Protein AF-A0A7J3FBT4-F1 (afdb_monomer_lite)

Secondary structure (DSSP, 8-state):
-HHHHHHHHHHHHHHHH--S-PPPHHHHHHHHHHTT--HHHHHHHHHHTT--HHHHHHHHT--HHHHHHHHHHH-GGGSB-TT-PBPPS-GGGB-SSEEEETTTTEEEEHHHHHHHHHHHHHHHHHHHHT--

Radius of gyration: 15.96 Å; chains: 1; bounding box: 37×29×50 Å

Foldseek 3Di:
DVVVVVVVVVVVVCLVPDPDDDDQLLVVVVVCVVVVHDLLVSLLVCVLSVDQVLSSCVNSVAALVRLVVSCVVPVSLQQAAPVNQGFDPDVVQDDPFWGARPVVRDIDGPVRSCVSSVVNSVVRVCVVVVPD

Sequence (132 aa):
MAFREQIQGLFWQAIGERRLERKPIAERLREMREEGISRSDMLKILYLEKYPIFEITSCMGITSSELQKLNEEMKLFLIRCPAGHRFLDDPALHAEDAHYCVECKRWFNEATLRDEIELEIRRLREKEGGVA

Structure (mmCIF, N/CA/C/O backbone):
data_AF-A0A7J3FBT4-F1
#
_entry.id   AF-A0A7J3FBT4-F1
#
loop_
_atom_site.group_PDB
_atom_site.id
_atom_site.type_symbol
_atom_site.label_atom_id
_atom_site.label_alt_id
_atom_site.label_comp_id
_atom_site.label_asym_id
_atom_site.label_entity_id
_atom_site.label_seq_id
_atom_site.pdbx_PDB_ins_code
_atom_site.Cartn_x
_atom_site.Cartn_y
_atom_site.Cartn_z
_atom_site.occupancy
_atom_site.B_iso_or_equiv
_atom_site.auth_seq_id
_atom_site.auth_comp_id
_atom_site.auth_asym_id
_atom_site.auth_atom_id
_atom_site.pdbx_PDB_model_num
ATOM 1 N N . MET A 1 1 ? -22.633 -13.014 -18.293 1.00 44.47 1 MET A N 1
ATOM 2 C CA . MET A 1 1 ? -21.188 -13.038 -17.968 1.00 44.47 1 MET A CA 1
ATOM 3 C C . MET A 1 1 ? -20.434 -11.833 -18.545 1.00 44.47 1 MET A C 1
ATOM 5 O O . MET A 1 1 ? -19.567 -11.334 -17.853 1.00 44.47 1 MET A O 1
ATOM 9 N N . ALA A 1 2 ? -20.838 -11.261 -19.691 1.00 45.78 2 ALA A N 1
ATOM 10 C CA . ALA A 1 2 ? -20.158 -10.111 -20.317 1.00 45.78 2 ALA A CA 1
ATOM 11 C C . ALA A 1 2 ? -20.229 -8.752 -19.566 1.00 45.78 2 ALA A C 1
ATOM 13 O O . ALA A 1 2 ? -19.358 -7.911 -19.741 1.00 45.78 2 ALA A O 1
ATOM 14 N N . PHE A 1 3 ? -21.231 -8.516 -18.708 1.00 35.41 3 PHE A N 1
ATOM 15 C CA . PHE A 1 3 ? -21.432 -7.200 -18.067 1.00 35.41 3 PHE A CA 1
ATOM 16 C C . PHE A 1 3 ? -20.430 -6.903 -16.931 1.00 35.41 3 PHE A C 1
ATOM 18 O O . PHE A 1 3 ? -20.075 -5.755 -16.688 1.00 35.41 3 PHE A O 1
ATOM 25 N N . ARG A 1 4 ? -19.934 -7.945 -16.245 1.00 33.91 4 ARG A N 1
ATOM 26 C CA . ARG A 1 4 ? -18.970 -7.816 -15.134 1.00 33.91 4 ARG A CA 1
ATOM 27 C C . ARG A 1 4 ? -17.557 -7.487 -15.625 1.00 33.91 4 ARG A C 1
ATOM 29 O O . ARG A 1 4 ? -16.864 -6.699 -14.993 1.00 33.91 4 ARG A O 1
ATOM 36 N N . GLU A 1 5 ? -17.165 -8.045 -16.766 1.00 41.97 5 GLU A N 1
ATOM 37 C CA . GLU A 1 5 ? -15.853 -7.805 -17.382 1.00 41.97 5 GLU A CA 1
ATOM 38 C C . GLU A 1 5 ? -15.774 -6.409 -18.014 1.00 41.97 5 GLU A C 1
ATOM 40 O O . GLU A 1 5 ? -14.742 -5.744 -17.938 1.00 41.97 5 GLU A O 1
ATOM 45 N N . GLN A 1 6 ? -16.895 -5.910 -18.545 1.00 40.69 6 GLN A N 1
ATOM 46 C CA . GLN A 1 6 ? -16.985 -4.565 -19.114 1.00 40.69 6 GLN A CA 1
ATOM 47 C C . GLN A 1 6 ? -16.885 -3.467 -18.039 1.00 40.69 6 GLN A C 1
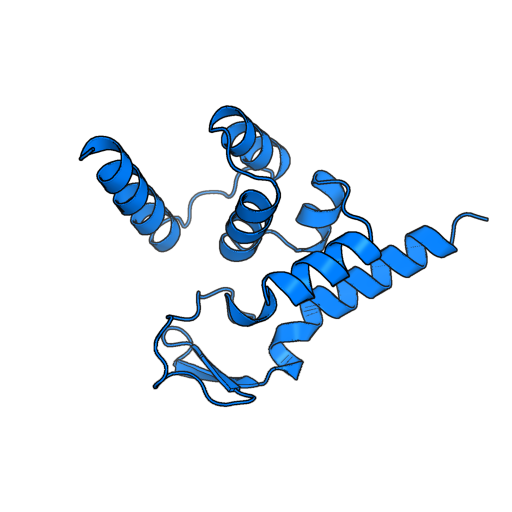ATOM 49 O O . GLN A 1 6 ? -16.219 -2.455 -18.255 1.00 40.69 6 GLN A O 1
ATOM 54 N N . ILE A 1 7 ? -17.472 -3.690 -16.853 1.00 48.94 7 ILE A N 1
ATOM 55 C CA . ILE A 1 7 ? -17.342 -2.780 -15.700 1.00 48.94 7 ILE A CA 1
ATOM 56 C C . ILE A 1 7 ? -15.911 -2.792 -15.155 1.00 48.94 7 ILE A C 1
ATOM 58 O O . ILE A 1 7 ? -15.378 -1.729 -14.855 1.00 48.94 7 ILE A O 1
ATOM 62 N N . GLN A 1 8 ? -15.259 -3.957 -15.079 1.00 45.38 8 GLN A N 1
ATOM 63 C CA . GLN A 1 8 ? -13.859 -4.030 -14.660 1.00 45.38 8 GLN A CA 1
ATOM 64 C C . GLN A 1 8 ? -12.950 -3.273 -15.637 1.00 45.38 8 GLN A C 1
ATOM 66 O O . GLN A 1 8 ? -12.182 -2.424 -15.200 1.00 45.38 8 GLN A O 1
ATOM 71 N N . GLY A 1 9 ? -13.078 -3.485 -16.950 1.00 40.19 9 GLY A N 1
ATOM 72 C CA . GLY A 1 9 ? -12.277 -2.764 -17.949 1.00 40.19 9 GLY A CA 1
ATOM 73 C C . GLY A 1 9 ? -12.424 -1.236 -17.878 1.00 40.19 9 GLY A C 1
ATOM 74 O O . GLY A 1 9 ? -11.423 -0.519 -17.896 1.00 40.19 9 GLY A O 1
ATOM 75 N N . LEU A 1 10 ? -13.656 -0.739 -17.713 1.00 44.44 10 LEU A N 1
ATOM 76 C CA . LEU A 1 10 ? -13.946 0.697 -17.586 1.00 44.44 10 LEU A CA 1
ATOM 77 C C . LEU A 1 10 ? -13.497 1.282 -16.237 1.00 44.44 10 LEU A C 1
ATOM 79 O O . LEU A 1 10 ? -13.037 2.423 -16.182 1.00 44.44 10 LEU A O 1
ATOM 83 N N . PHE A 1 11 ? -13.578 0.504 -15.157 1.00 47.38 11 PHE A N 1
ATOM 84 C CA . PHE A 1 11 ? -13.049 0.878 -13.845 1.00 47.38 11 PHE A CA 1
ATOM 85 C C . PHE A 1 11 ? -11.522 1.048 -13.892 1.00 47.38 11 PHE A C 1
ATOM 87 O O . PHE A 1 11 ? -10.990 2.030 -13.374 1.00 47.38 11 PHE A O 1
ATOM 94 N N . TRP A 1 12 ? -10.817 0.150 -14.588 1.00 47.66 12 TRP A N 1
ATOM 95 C CA . TRP A 1 12 ? -9.359 0.197 -14.721 1.00 47.66 12 TRP A CA 1
ATOM 96 C C . TRP A 1 12 ? -8.863 1.292 -15.678 1.00 47.66 12 TRP A C 1
ATOM 98 O O . TRP A 1 12 ? -7.846 1.918 -15.381 1.00 47.66 12 TRP A O 1
ATOM 108 N N . GLN A 1 13 ? -9.585 1.592 -16.767 1.00 43.25 13 GLN A N 1
ATOM 109 C CA . GLN A 1 13 ? -9.288 2.761 -17.613 1.00 43.25 13 GLN A CA 1
ATOM 110 C C . GLN A 1 13 ? -9.488 4.083 -16.855 1.00 43.25 13 GLN A C 1
ATOM 112 O O . GLN A 1 13 ? -8.662 4.989 -16.953 1.00 43.25 13 GLN A O 1
ATOM 117 N N . ALA A 1 14 ? -10.525 4.175 -16.018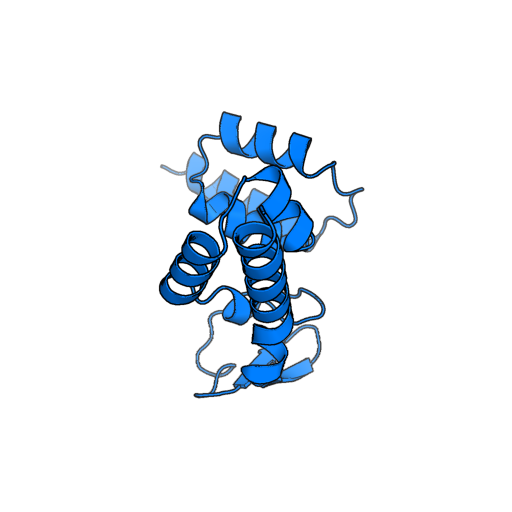 1.00 44.81 14 ALA A N 1
ATOM 118 C CA . ALA A 1 14 ? -10.799 5.371 -15.227 1.00 44.81 14 ALA A CA 1
ATOM 119 C C . ALA A 1 14 ? -9.734 5.663 -14.150 1.00 44.81 14 ALA A C 1
ATOM 121 O O . ALA A 1 14 ? -9.507 6.828 -13.826 1.00 44.81 14 ALA A O 1
ATOM 122 N N . ILE A 1 15 ? -9.056 4.647 -13.606 1.00 49.72 15 ILE A N 1
ATOM 123 C CA . ILE A 1 15 ? -7.950 4.843 -12.649 1.00 49.72 15 ILE A CA 1
ATOM 124 C C . ILE A 1 15 ? -6.716 5.458 -13.337 1.00 49.72 15 ILE A C 1
ATOM 126 O O . ILE A 1 15 ? -6.000 6.238 -12.711 1.00 49.72 15 ILE A O 1
ATOM 130 N N . GLY A 1 16 ? -6.491 5.167 -14.625 1.00 43.41 16 GLY A N 1
ATOM 131 C CA . GLY A 1 16 ? -5.376 5.720 -15.405 1.00 43.41 16 GLY A CA 1
ATOM 132 C C . GLY A 1 16 ? -5.558 7.181 -15.841 1.00 43.41 16 GLY A C 1
ATOM 133 O O . GLY A 1 16 ? -4.573 7.901 -15.978 1.00 43.41 16 GLY A O 1
ATOM 134 N N . GLU A 1 17 ? -6.801 7.645 -16.020 1.00 42.91 17 GLU A N 1
ATOM 135 C CA . GLU A 1 17 ? -7.092 8.969 -16.605 1.00 42.91 17 GLU A CA 1
ATOM 136 C C . GLU A 1 17 ? -7.596 10.029 -15.605 1.00 42.91 17 GLU A C 1
ATOM 138 O O . GLU A 1 17 ? -7.632 11.222 -15.919 1.00 42.91 17 GLU A O 1
ATOM 143 N N . ARG A 1 18 ? -7.958 9.660 -14.370 1.00 44.72 18 ARG A N 1
ATOM 144 C CA . ARG A 1 18 ? -8.506 10.620 -13.395 1.00 44.72 18 ARG A CA 1
ATOM 145 C C . ARG A 1 18 ? -7.424 11.421 -12.663 1.00 44.72 18 ARG A C 1
ATOM 147 O O . ARG A 1 18 ? -7.117 11.167 -11.501 1.00 44.72 18 ARG A O 1
ATOM 154 N N . ARG A 1 19 ? -6.996 12.537 -13.263 1.00 44.69 19 ARG A N 1
ATOM 155 C CA . ARG A 1 19 ? -6.833 13.796 -12.500 1.00 44.69 19 ARG A CA 1
ATOM 156 C C . ARG A 1 19 ? -8.228 14.385 -12.220 1.00 44.69 19 ARG A C 1
ATOM 158 O O . ARG A 1 19 ? -8.558 15.466 -12.689 1.00 44.69 19 ARG A O 1
ATOM 165 N N . LEU A 1 20 ? -9.080 13.643 -11.515 1.00 45.12 20 LEU A N 1
ATOM 166 C CA . LEU A 1 20 ? -10.333 14.162 -10.965 1.00 45.12 20 LEU A CA 1
ATOM 167 C C . LEU A 1 20 ? -10.101 14.402 -9.480 1.00 45.12 20 LEU A C 1
ATOM 169 O O . LEU A 1 20 ? -9.449 13.582 -8.834 1.00 45.12 20 LEU A O 1
ATOM 173 N N . GLU A 1 21 ? -10.588 15.535 -8.974 1.00 53.97 21 GLU A N 1
ATOM 174 C CA . GLU A 1 21 ? -10.594 15.885 -7.552 1.00 53.97 21 GLU A CA 1
ATOM 175 C C . GLU A 1 21 ? -10.889 14.635 -6.721 1.00 53.97 21 GLU A C 1
ATOM 177 O O . GLU A 1 21 ? -11.963 14.034 -6.825 1.00 53.97 21 GLU A O 1
ATOM 182 N N . ARG A 1 22 ? -9.884 14.165 -5.976 1.00 67.81 22 ARG A N 1
ATOM 183 C CA . ARG A 1 22 ? -10.042 12.952 -5.182 1.00 67.81 22 ARG A CA 1
ATOM 184 C C . ARG A 1 22 ? -11.094 13.236 -4.133 1.00 67.81 22 ARG A C 1
ATOM 186 O O . ARG A 1 22 ? -10.917 14.133 -3.310 1.00 67.81 22 ARG A O 1
ATOM 193 N N . LYS A 1 23 ? -12.175 12.461 -4.169 1.00 81.75 23 LYS A N 1
ATOM 194 C CA . LYS A 1 23 ? -13.207 12.527 -3.139 1.00 81.75 23 LYS A CA 1
ATOM 195 C C . LYS A 1 23 ? -12.566 12.294 -1.772 1.00 81.75 23 LYS A C 1
ATOM 197 O O . LYS A 1 23 ? -11.597 11.529 -1.684 1.00 81.75 23 LYS A O 1
ATOM 202 N N . PRO A 1 24 ? -13.101 12.885 -0.698 1.00 89.50 24 PRO A N 1
ATOM 203 C CA . PRO A 1 24 ? -12.714 12.506 0.649 1.00 89.50 24 PRO A CA 1
ATOM 204 C C . PRO A 1 24 ? -12.761 10.984 0.805 1.00 89.50 24 PRO A C 1
ATOM 206 O O . PRO A 1 24 ? -13.702 10.330 0.346 1.00 89.50 24 PRO A O 1
ATOM 209 N N . ILE A 1 25 ? -11.756 10.408 1.463 1.00 91.06 25 ILE A N 1
ATOM 210 C CA . ILE A 1 25 ? -11.627 8.951 1.598 1.00 91.06 25 ILE A CA 1
ATOM 211 C C . ILE A 1 25 ? -12.887 8.299 2.189 1.00 91.06 25 ILE A C 1
ATOM 213 O O . ILE A 1 25 ? -13.265 7.196 1.802 1.00 91.06 25 ILE A O 1
ATOM 217 N N . ALA A 1 26 ? -13.590 9.005 3.079 1.00 90.94 26 ALA A N 1
ATOM 218 C CA . ALA A 1 26 ? -14.843 8.554 3.671 1.00 90.94 26 ALA A CA 1
ATOM 219 C C . ALA A 1 26 ? -15.956 8.351 2.627 1.00 90.94 26 ALA A C 1
ATOM 221 O O . ALA A 1 26 ? -16.692 7.366 2.702 1.00 90.94 26 ALA A O 1
ATOM 222 N N . GLU A 1 27 ? -16.058 9.246 1.641 1.00 91.44 27 GLU A N 1
ATOM 223 C CA . GLU A 1 27 ? -17.014 9.116 0.539 1.00 91.44 27 GLU A CA 1
ATOM 224 C C . GLU A 1 27 ? -16.632 7.957 -0.373 1.00 91.44 27 GLU A C 1
ATOM 226 O O . GLU A 1 27 ? -17.483 7.134 -0.707 1.00 91.44 27 GLU A O 1
ATOM 231 N N . ARG A 1 28 ? -15.339 7.832 -0.698 1.00 93.38 28 ARG A N 1
ATOM 232 C CA . ARG A 1 28 ? -14.839 6.735 -1.530 1.00 93.38 28 ARG A CA 1
ATOM 233 C C . ARG A 1 28 ? -15.078 5.371 -0.879 1.00 93.38 28 ARG A C 1
ATOM 235 O O . ARG A 1 28 ? -15.532 4.436 -1.530 1.00 93.38 28 ARG A O 1
ATOM 242 N N . LEU A 1 29 ? -14.847 5.268 0.428 1.00 93.38 29 LEU A N 1
ATOM 243 C CA . LEU A 1 29 ? -15.145 4.072 1.217 1.00 93.38 29 LEU A CA 1
ATOM 244 C C . LEU A 1 29 ? -16.643 3.750 1.265 1.00 93.38 29 LEU A C 1
ATOM 246 O O . LEU A 1 29 ? -17.003 2.577 1.328 1.00 93.38 29 LEU A O 1
ATOM 250 N N . ARG A 1 30 ? -17.525 4.757 1.277 1.00 93.50 30 ARG A N 1
ATOM 251 C CA . ARG A 1 30 ? -18.977 4.535 1.227 1.00 93.50 30 ARG A CA 1
ATOM 252 C C . ARG A 1 30 ? -19.385 3.906 -0.105 1.00 93.50 30 ARG A C 1
ATOM 254 O O . ARG A 1 30 ? -20.050 2.880 -0.079 1.00 93.50 30 ARG A O 1
ATOM 261 N N . GLU A 1 31 ? -18.917 4.458 -1.222 1.00 93.69 31 GLU A N 1
ATOM 262 C CA . GLU A 1 31 ? -19.183 3.916 -2.564 1.00 93.69 31 GLU A CA 1
ATOM 263 C C . GLU A 1 31 ? -18.733 2.459 -2.678 1.00 93.69 31 GLU A C 1
ATOM 265 O O . GLU A 1 31 ? -19.516 1.586 -3.032 1.00 93.69 31 GLU A O 1
ATOM 270 N N . MET A 1 32 ? -17.491 2.167 -2.281 1.00 94.12 32 MET A N 1
ATOM 271 C CA . MET A 1 32 ? -16.968 0.803 -2.364 1.00 94.12 32 MET A CA 1
ATOM 272 C C . MET A 1 32 ? -17.743 -0.184 -1.476 1.00 94.12 32 MET A C 1
ATOM 274 O O . MET A 1 32 ? -17.897 -1.351 -1.834 1.00 94.12 32 MET A O 1
ATOM 278 N N . ARG A 1 33 ? -18.262 0.272 -0.326 1.00 92.88 33 ARG A N 1
ATOM 279 C CA . ARG A 1 33 ? -19.136 -0.541 0.534 1.00 92.88 33 ARG A CA 1
ATOM 280 C C . ARG A 1 33 ? -20.492 -0.814 -0.114 1.00 92.88 33 ARG A C 1
ATOM 282 O O . ARG A 1 33 ? -20.970 -1.940 -0.025 1.00 92.88 33 ARG A O 1
ATOM 289 N N . GLU A 1 34 ? -21.092 0.179 -0.765 1.00 94.44 34 GLU A N 1
ATOM 290 C CA . GLU A 1 34 ? -22.346 0.028 -1.520 1.00 94.44 34 GLU A CA 1
ATOM 291 C C . GLU A 1 34 ? -22.173 -0.919 -2.720 1.00 94.44 34 GLU A C 1
ATOM 293 O O . GLU A 1 34 ? -23.064 -1.709 -3.024 1.00 94.44 34 GLU A O 1
ATOM 298 N N . GLU A 1 35 ? -20.993 -0.910 -3.342 1.00 92.19 35 GLU A N 1
ATOM 299 C CA . GLU A 1 35 ? -20.597 -1.831 -4.416 1.00 92.19 35 GLU A CA 1
ATOM 300 C C . GLU A 1 35 ? -20.259 -3.252 -3.916 1.00 92.19 35 GLU A C 1
ATOM 302 O O . GLU A 1 35 ? -20.052 -4.164 -4.721 1.00 92.19 35 GLU A O 1
ATOM 307 N N . GLY A 1 36 ? -20.211 -3.468 -2.597 1.00 92.19 36 GLY A N 1
ATOM 308 C CA . GLY A 1 36 ? -19.903 -4.765 -1.991 1.00 92.19 36 GLY A CA 1
ATOM 309 C C . GLY A 1 36 ? -18.435 -5.185 -2.118 1.00 92.19 36 GLY A C 1
ATOM 310 O O . GLY A 1 36 ? -18.136 -6.381 -2.102 1.00 92.19 36 GLY A O 1
ATOM 311 N N . ILE A 1 37 ? -17.513 -4.228 -2.259 1.00 89.56 37 ILE A N 1
ATOM 312 C CA . ILE A 1 37 ? -16.073 -4.492 -2.351 1.00 89.56 37 ILE A CA 1
ATOM 313 C C . ILE A 1 37 ? -15.544 -4.971 -0.992 1.00 89.56 37 ILE A C 1
ATOM 315 O O . ILE A 1 37 ? -15.893 -4.448 0.069 1.00 89.56 37 ILE A O 1
ATOM 319 N N . SER A 1 38 ? -14.675 -5.983 -1.023 1.00 88.75 38 SER A N 1
ATOM 320 C CA . SER A 1 38 ? -14.070 -6.552 0.181 1.00 88.75 38 SER A CA 1
ATOM 321 C C . SER A 1 38 ? -13.150 -5.546 0.888 1.00 88.75 38 SER A C 1
ATOM 323 O O . SER A 1 38 ? -12.579 -4.649 0.270 1.00 88.75 38 SER A O 1
ATOM 325 N N . ARG A 1 39 ? -12.951 -5.695 2.204 1.00 86.94 39 ARG A N 1
ATOM 326 C CA . ARG A 1 39 ? -12.066 -4.800 2.978 1.00 86.94 39 ARG A CA 1
ATOM 327 C C . ARG A 1 39 ? -10.623 -4.806 2.459 1.00 86.94 39 ARG A C 1
ATOM 329 O O . ARG A 1 39 ? -9.994 -3.752 2.431 1.00 86.94 39 ARG A O 1
ATOM 336 N N . SER A 1 40 ? -10.120 -5.958 2.017 1.00 83.56 40 SER A N 1
ATOM 337 C CA . SER A 1 40 ? -8.786 -6.088 1.421 1.00 83.56 40 SER A CA 1
ATOM 338 C C . SER A 1 40 ? -8.698 -5.408 0.051 1.00 83.56 40 SER A C 1
ATOM 340 O O . SER A 1 40 ? -7.727 -4.702 -0.221 1.00 83.56 40 SER A O 1
ATOM 342 N N . ASP A 1 41 ? -9.716 -5.550 -0.799 1.00 86.25 41 ASP A N 1
ATOM 343 C CA . ASP A 1 41 ? -9.731 -4.889 -2.108 1.00 86.25 41 ASP A CA 1
ATOM 344 C C . ASP A 1 41 ? -9.910 -3.374 -1.981 1.00 86.25 41 ASP A C 1
ATOM 346 O O . ASP A 1 41 ? -9.249 -2.629 -2.702 1.00 86.25 41 ASP A O 1
ATOM 350 N N . MET A 1 42 ? -10.704 -2.901 -1.013 1.00 90.62 42 MET A N 1
ATOM 351 C CA . MET A 1 42 ? -10.801 -1.472 -0.693 1.00 90.62 42 MET A CA 1
ATOM 352 C C . MET A 1 42 ? -9.433 -0.885 -0.331 1.00 90.62 42 MET A C 1
ATOM 354 O O . MET A 1 42 ? -9.070 0.169 -0.843 1.00 90.62 42 MET A O 1
ATOM 358 N N . LEU A 1 43 ? -8.646 -1.577 0.501 1.00 88.69 43 LEU A N 1
ATOM 359 C CA . LEU A 1 43 ? -7.290 -1.147 0.854 1.00 88.69 43 LEU A CA 1
ATOM 360 C C . LEU A 1 43 ? -6.387 -1.048 -0.385 1.00 88.69 43 LEU A C 1
ATOM 362 O O . LEU A 1 43 ? -5.743 -0.020 -0.586 1.00 88.69 43 LEU A O 1
ATOM 366 N N . LYS A 1 44 ? -6.373 -2.078 -1.242 1.00 85.31 44 LYS A N 1
ATOM 367 C CA . LYS A 1 44 ? -5.608 -2.076 -2.505 1.00 85.31 44 LYS A CA 1
ATOM 368 C C . LYS A 1 44 ? -6.003 -0.917 -3.410 1.00 85.31 44 LYS A C 1
ATOM 370 O O . LYS A 1 44 ? -5.128 -0.234 -3.935 1.00 85.31 44 LYS A O 1
ATOM 375 N N . ILE A 1 45 ? -7.305 -0.714 -3.599 1.00 87.69 45 ILE A N 1
ATOM 376 C CA . ILE A 1 45 ? -7.841 0.339 -4.462 1.00 87.69 45 ILE A CA 1
ATOM 377 C C . ILE A 1 45 ? -7.427 1.704 -3.921 1.00 87.69 45 ILE A C 1
ATOM 379 O O . ILE A 1 45 ? -6.832 2.474 -4.663 1.00 87.69 45 ILE A O 1
ATOM 383 N N . LEU A 1 46 ? -7.642 1.983 -2.633 1.00 89.88 46 LEU A N 1
ATOM 384 C CA . LEU A 1 46 ? -7.264 3.266 -2.030 1.00 89.88 46 LEU A CA 1
ATOM 385 C C . LEU A 1 46 ? -5.753 3.509 -2.085 1.00 89.88 46 LEU A C 1
ATOM 387 O O . LEU A 1 46 ? -5.308 4.619 -2.382 1.00 89.88 46 LEU A O 1
ATOM 391 N N . TYR A 1 47 ? -4.963 2.461 -1.849 1.00 86.69 47 TYR A N 1
ATOM 392 C CA . TYR A 1 47 ? -3.511 2.529 -1.945 1.00 86.69 47 TYR A CA 1
ATOM 393 C C . TYR A 1 47 ? -3.053 2.840 -3.379 1.00 86.69 47 TYR A C 1
ATOM 395 O O . TYR A 1 47 ? -2.191 3.696 -3.582 1.00 86.69 47 TYR A O 1
ATOM 403 N N . LEU A 1 48 ? -3.664 2.218 -4.390 1.00 85.00 48 LEU A N 1
ATOM 404 C CA . LEU A 1 48 ? -3.408 2.487 -5.811 1.00 85.00 48 LEU A CA 1
ATOM 405 C C . LEU A 1 48 ? -3.908 3.866 -6.258 1.00 85.00 48 LEU A C 1
ATOM 407 O O . LEU A 1 48 ? -3.235 4.557 -7.020 1.00 85.00 48 LEU A O 1
ATOM 411 N N . GLU A 1 49 ? -5.037 4.315 -5.718 1.00 85.44 49 GLU A N 1
ATOM 412 C CA . GLU A 1 49 ? -5.576 5.667 -5.887 1.00 85.44 49 GLU A CA 1
ATOM 413 C C . GLU A 1 49 ? -4.745 6.718 -5.125 1.00 85.44 49 GLU A C 1
ATOM 415 O O . GLU A 1 49 ? -5.101 7.889 -5.114 1.00 85.44 49 GLU A O 1
ATOM 420 N N . LYS A 1 50 ? -3.609 6.338 -4.525 1.00 85.38 50 LYS A N 1
ATOM 421 C CA . LYS A 1 50 ? -2.677 7.156 -3.733 1.00 85.38 50 LYS A CA 1
ATOM 422 C C . LYS A 1 50 ? -3.312 7.943 -2.590 1.00 85.38 50 LYS A C 1
ATOM 424 O O . LYS A 1 50 ? -2.846 9.047 -2.296 1.00 85.38 50 LYS A O 1
ATOM 429 N N . TYR A 1 51 ? -4.349 7.405 -1.955 1.00 87.88 51 TYR A N 1
ATOM 430 C CA . TYR A 1 51 ? -4.723 7.904 -0.636 1.00 87.88 51 TYR A CA 1
ATOM 431 C C . TYR A 1 51 ? -3.554 7.665 0.331 1.00 87.88 51 TYR A C 1
ATOM 433 O O . TYR A 1 51 ? -2.921 6.607 0.249 1.00 87.88 51 TYR A O 1
ATOM 441 N N . PRO A 1 52 ? -3.225 8.627 1.210 1.00 88.12 52 PRO A N 1
ATOM 442 C CA . PRO A 1 52 ? -2.164 8.436 2.189 1.00 88.12 52 PRO A CA 1
ATOM 443 C C . PRO A 1 52 ? -2.472 7.233 3.075 1.00 88.12 52 PRO A C 1
ATOM 445 O O . PRO A 1 52 ? -3.591 7.119 3.582 1.00 88.12 52 PRO A O 1
ATOM 448 N N . ILE A 1 53 ? -1.491 6.354 3.303 1.00 90.19 53 ILE A N 1
ATOM 449 C CA . ILE A 1 53 ? -1.724 5.136 4.092 1.00 90.19 53 ILE A CA 1
ATOM 450 C C . ILE A 1 53 ? -2.304 5.447 5.482 1.00 90.19 53 ILE A C 1
ATOM 452 O O . ILE A 1 53 ? -3.187 4.729 5.941 1.00 90.19 53 ILE A O 1
ATOM 456 N N . PHE A 1 54 ? -1.906 6.569 6.095 1.00 90.12 54 PHE A N 1
ATOM 457 C CA . PHE A 1 54 ? -2.422 7.009 7.393 1.00 90.12 54 PHE A CA 1
ATOM 458 C C . PHE A 1 54 ? -3.917 7.368 7.355 1.00 90.12 54 PHE A C 1
ATOM 460 O O . PHE A 1 54 ? -4.631 7.159 8.337 1.00 90.12 54 PHE A O 1
ATOM 467 N N . GLU A 1 55 ? -4.406 7.940 6.248 1.00 91.44 55 GLU A N 1
ATOM 468 C CA . GLU A 1 55 ? -5.830 8.247 6.080 1.00 91.44 55 GLU A CA 1
ATOM 469 C C . GLU A 1 55 ? -6.610 6.954 5.903 1.00 91.44 55 GLU A C 1
ATOM 471 O O . GLU A 1 55 ? -7.660 6.776 6.521 1.00 91.44 55 GLU A O 1
ATOM 476 N N . ILE A 1 56 ? -6.063 6.030 5.106 1.00 92.81 56 ILE A N 1
ATOM 477 C CA . ILE A 1 56 ? -6.654 4.713 4.882 1.00 92.81 56 ILE A CA 1
ATOM 478 C C . ILE A 1 56 ? -6.804 3.972 6.210 1.00 92.81 56 ILE A C 1
ATOM 480 O O . ILE A 1 56 ? -7.912 3.564 6.560 1.00 92.81 56 ILE A O 1
ATOM 484 N N . THR A 1 57 ? -5.724 3.838 6.981 1.00 93.06 57 THR A N 1
ATOM 485 C CA . THR A 1 57 ? -5.735 3.121 8.263 1.00 93.06 57 THR A CA 1
ATOM 486 C C . THR A 1 57 ? -6.645 3.797 9.282 1.00 93.06 57 THR A C 1
ATOM 488 O O . THR A 1 57 ? -7.408 3.111 9.961 1.00 93.06 57 THR A O 1
ATOM 491 N N . SER A 1 58 ? -6.635 5.133 9.349 1.00 91.81 58 SER A N 1
ATOM 492 C CA . SER A 1 58 ? -7.495 5.909 10.246 1.00 91.81 58 SER A CA 1
ATOM 493 C C . SER A 1 58 ? -8.980 5.722 9.921 1.00 91.81 58 SER A C 1
ATOM 495 O O . SER A 1 58 ? -9.771 5.390 10.802 1.00 91.81 58 SER A O 1
ATOM 497 N N . CYS A 1 59 ? -9.373 5.868 8.652 1.00 93.69 59 CYS A N 1
ATOM 498 C CA . CYS A 1 59 ? -10.774 5.772 8.239 1.00 93.69 59 CYS A CA 1
ATOM 499 C C . CYS A 1 59 ? -11.303 4.336 8.188 1.00 93.69 59 CYS A C 1
ATOM 501 O O . CYS A 1 59 ? -12.507 4.120 8.340 1.00 93.69 59 CYS A O 1
ATOM 503 N N . MET A 1 60 ? -10.432 3.351 7.968 1.00 92.75 60 MET A N 1
ATOM 504 C CA . MET A 1 60 ? -10.805 1.937 8.015 1.00 92.75 60 MET A CA 1
ATOM 505 C C . MET A 1 60 ? -10.710 1.349 9.429 1.00 92.75 60 MET A C 1
ATOM 507 O O . MET A 1 60 ? -11.243 0.260 9.650 1.00 92.75 60 MET A O 1
ATOM 511 N N . GLY A 1 61 ? -10.081 2.047 10.380 1.00 92.19 61 GLY A N 1
ATOM 512 C CA . GLY A 1 61 ? -9.840 1.549 11.733 1.00 92.19 61 GLY A CA 1
ATOM 513 C C . GLY A 1 61 ? -8.955 0.305 11.721 1.00 92.19 61 GLY A C 1
ATOM 514 O O . GLY A 1 61 ? -9.354 -0.720 12.259 1.00 92.19 61 GLY A O 1
ATOM 515 N N . ILE A 1 62 ? -7.829 0.365 11.007 1.00 92.19 62 ILE A N 1
ATOM 516 C CA . ILE A 1 62 ? -6.856 -0.731 10.905 1.00 92.19 62 ILE A CA 1
ATOM 517 C C . ILE A 1 62 ? -5.842 -0.609 12.048 1.00 92.19 62 ILE A C 1
ATOM 519 O O . ILE A 1 62 ? -5.274 0.467 12.247 1.00 92.19 62 ILE A O 1
ATOM 523 N N . THR A 1 63 ? -5.600 -1.699 12.775 1.00 94.06 63 THR A N 1
ATOM 524 C CA . THR A 1 63 ? -4.547 -1.773 13.803 1.00 94.06 63 THR A CA 1
ATOM 525 C C . THR A 1 63 ? -3.167 -2.033 13.198 1.00 94.06 63 THR A C 1
ATOM 527 O O . THR A 1 63 ? -3.036 -2.444 12.042 1.00 94.06 63 THR A O 1
ATOM 530 N N . SER A 1 64 ? -2.107 -1.843 13.985 1.00 94.12 64 SER A N 1
ATOM 531 C CA . SER A 1 64 ? -0.741 -2.145 13.545 1.00 94.12 64 SER A CA 1
ATOM 532 C C . SER A 1 64 ? -0.561 -3.618 13.156 1.00 94.12 64 SER A C 1
ATOM 534 O O . SER A 1 64 ? 0.081 -3.918 12.148 1.00 94.12 64 SER A O 1
ATOM 536 N N . SER A 1 65 ? -1.166 -4.538 13.915 1.00 94.19 65 SER A N 1
ATOM 537 C CA . SER A 1 65 ? -1.106 -5.980 13.659 1.00 94.19 65 SER A CA 1
ATOM 538 C C . SER A 1 65 ? -1.915 -6.381 12.427 1.00 94.19 65 SER A C 1
ATOM 540 O O . SER A 1 65 ? -1.453 -7.203 11.634 1.00 94.19 65 SER A O 1
ATOM 542 N N . GLU A 1 66 ? -3.083 -5.771 12.217 1.00 91.94 66 GLU A N 1
ATOM 543 C CA . GLU A 1 66 ? -3.879 -5.964 11.006 1.00 91.94 66 GLU A CA 1
ATOM 544 C C . GLU A 1 66 ? -3.146 -5.449 9.767 1.00 91.94 66 GLU A C 1
ATOM 546 O O . GLU A 1 66 ? -3.075 -6.165 8.770 1.00 91.94 66 GLU A O 1
ATOM 551 N N . LEU A 1 67 ? -2.572 -4.240 9.821 1.00 92.12 67 LEU A N 1
ATOM 552 C CA . LEU A 1 67 ? -1.818 -3.677 8.700 1.00 92.12 67 LEU A CA 1
ATOM 553 C C . LEU A 1 67 ? -0.600 -4.536 8.369 1.00 92.12 67 LEU A C 1
ATOM 555 O O . LEU A 1 67 ? -0.341 -4.794 7.196 1.00 92.12 67 LEU A O 1
ATOM 559 N N . GLN A 1 68 ? 0.125 -5.000 9.388 1.00 92.38 68 GLN A N 1
ATOM 560 C CA . GLN A 1 68 ? 1.276 -5.869 9.185 1.00 92.38 68 GLN A CA 1
ATOM 561 C C . GLN A 1 68 ? 0.875 -7.184 8.510 1.00 92.38 68 GLN A C 1
ATOM 563 O O . GLN A 1 68 ? 1.458 -7.544 7.488 1.00 92.38 68 GLN A O 1
ATOM 568 N N . LYS A 1 69 ? -0.163 -7.853 9.020 1.00 91.75 69 LYS A N 1
ATOM 569 C CA . LYS A 1 69 ? -0.675 -9.093 8.433 1.00 91.75 69 LYS A CA 1
ATOM 570 C C . LYS A 1 69 ? -1.144 -8.888 6.989 1.00 91.75 69 LYS A C 1
ATOM 572 O O . LYS A 1 69 ? -0.766 -9.654 6.108 1.00 91.75 69 LYS A O 1
ATOM 577 N N . LEU A 1 70 ? -1.915 -7.831 6.727 1.00 87.75 70 LEU A N 1
ATOM 578 C CA . LEU A 1 70 ? -2.376 -7.493 5.376 1.00 87.75 70 LEU A CA 1
ATOM 579 C C . LEU A 1 70 ? -1.207 -7.194 4.435 1.00 87.75 70 LEU A C 1
ATOM 581 O O . LEU A 1 70 ? -1.218 -7.620 3.282 1.00 87.75 70 LEU A O 1
ATOM 585 N N . ASN A 1 71 ? -0.187 -6.481 4.911 1.00 89.12 71 ASN A N 1
ATOM 586 C CA . ASN A 1 71 ? 0.998 -6.191 4.119 1.00 89.12 71 ASN A CA 1
ATOM 587 C C . ASN A 1 71 ? 1.778 -7.462 3.756 1.00 89.12 71 ASN A C 1
ATOM 589 O O . ASN A 1 71 ? 2.226 -7.587 2.622 1.00 89.12 71 ASN A O 1
ATOM 593 N N . GLU A 1 72 ? 1.924 -8.404 4.685 1.00 89.56 72 GLU A N 1
ATOM 594 C CA . GLU A 1 72 ? 2.604 -9.682 4.444 1.00 89.56 72 GLU A CA 1
ATOM 595 C C . GLU A 1 72 ? 1.816 -10.571 3.470 1.00 89.56 72 GLU A C 1
ATOM 597 O O . GLU A 1 72 ? 2.390 -11.097 2.515 1.00 89.56 72 GLU A O 1
ATOM 602 N N . GLU A 1 73 ? 0.498 -10.683 3.659 1.00 88.31 73 GLU A N 1
ATOM 603 C CA . GLU A 1 73 ? -0.381 -11.491 2.803 1.00 88.31 73 GLU A CA 1
ATOM 604 C C . GLU A 1 73 ? -0.490 -10.930 1.379 1.00 88.31 73 GLU A C 1
ATOM 606 O O . GLU A 1 73 ? -0.565 -11.686 0.410 1.00 88.31 73 GLU A O 1
ATOM 611 N N . MET A 1 74 ? -0.517 -9.603 1.237 1.00 80.56 74 MET A N 1
ATOM 612 C CA . MET A 1 74 ? -0.838 -8.941 -0.032 1.00 80.56 74 MET A CA 1
ATOM 613 C C . MET A 1 74 ? 0.369 -8.295 -0.711 1.00 80.56 74 MET A C 1
ATOM 615 O O . MET A 1 74 ? 0.238 -7.854 -1.852 1.00 80.56 74 MET A O 1
ATOM 619 N N . LYS A 1 75 ? 1.510 -8.209 -0.018 1.00 86.44 75 LYS A N 1
ATOM 620 C CA . LYS A 1 75 ? 2.730 -7.511 -0.451 1.00 86.44 75 LYS A CA 1
ATOM 621 C C . LYS A 1 75 ? 2.432 -6.109 -0.996 1.00 86.44 75 LYS A C 1
ATOM 623 O O . LYS A 1 75 ? 2.806 -5.778 -2.116 1.00 86.44 75 LYS A O 1
ATOM 628 N N . LEU A 1 76 ? 1.731 -5.281 -0.212 1.00 82.81 76 LEU A N 1
ATOM 629 C CA . LEU A 1 76 ? 1.172 -3.995 -0.666 1.00 82.81 76 LEU A CA 1
ATOM 630 C C . LEU A 1 76 ? 2.221 -3.058 -1.290 1.00 82.81 76 LEU A C 1
ATOM 632 O O . LEU A 1 76 ? 1.959 -2.445 -2.323 1.00 82.81 76 LEU A O 1
ATOM 636 N N . PHE A 1 77 ? 3.424 -3.002 -0.717 1.00 84.19 77 PHE A N 1
ATOM 637 C CA . PHE A 1 77 ? 4.546 -2.207 -1.234 1.00 84.19 77 PHE A CA 1
ATOM 638 C C . PHE A 1 77 ? 5.000 -2.619 -2.651 1.00 84.19 77 PHE A C 1
ATOM 640 O O . PHE A 1 77 ? 5.582 -1.811 -3.369 1.00 84.19 77 PHE A O 1
ATOM 647 N N . LEU A 1 78 ? 4.693 -3.841 -3.098 1.00 87.06 78 LEU A N 1
ATOM 648 C CA . LEU A 1 78 ? 4.997 -4.324 -4.452 1.00 87.06 78 LEU A CA 1
ATOM 649 C C . LEU A 1 78 ? 3.946 -3.939 -5.493 1.00 87.06 78 LEU A C 1
ATOM 651 O O . LEU A 1 78 ? 4.075 -4.289 -6.663 1.00 87.06 78 LEU A O 1
ATOM 655 N N . ILE A 1 79 ? 2.897 -3.220 -5.097 1.00 86.00 79 ILE A N 1
ATOM 656 C CA . ILE A 1 79 ? 1.779 -2.896 -5.986 1.00 86.00 79 ILE A CA 1
ATOM 657 C C . ILE A 1 79 ? 2.004 -1.547 -6.704 1.00 86.00 79 ILE A C 1
ATOM 659 O O . ILE A 1 79 ? 1.521 -1.356 -7.825 1.00 86.00 79 ILE A O 1
ATOM 663 N N . ARG A 1 80 ? 2.766 -0.610 -6.115 1.00 86.25 80 ARG A N 1
ATOM 664 C CA . ARG A 1 80 ? 3.079 0.705 -6.717 1.00 86.25 80 ARG A CA 1
ATOM 665 C C . ARG A 1 80 ? 4.430 1.266 -6.284 1.00 86.25 80 ARG A C 1
ATOM 667 O O . ARG A 1 80 ? 4.905 0.990 -5.192 1.00 86.25 80 ARG A O 1
ATOM 674 N N . CYS A 1 81 ? 5.007 2.136 -7.111 1.00 87.62 81 CYS A N 1
ATOM 675 C CA . CYS A 1 81 ? 6.202 2.895 -6.743 1.00 87.62 81 CYS A CA 1
ATOM 676 C C . CYS A 1 81 ? 5.869 4.058 -5.775 1.00 87.62 81 CYS A C 1
ATOM 678 O O . CYS A 1 81 ? 4.690 4.390 -5.594 1.00 87.62 81 CYS A O 1
ATOM 680 N N . PRO A 1 82 ? 6.873 4.759 -5.207 1.00 84.88 82 PRO A N 1
ATOM 681 C CA . PRO A 1 82 ? 6.649 5.900 -4.310 1.00 84.88 82 PRO A CA 1
ATOM 682 C C . PRO A 1 82 ? 5.876 7.050 -4.966 1.00 84.88 82 PRO A C 1
ATOM 684 O O . PRO A 1 82 ? 5.043 7.692 -4.334 1.00 84.88 82 PRO A O 1
ATOM 687 N N . ALA A 1 83 ? 6.070 7.256 -6.274 1.00 83.06 83 ALA A N 1
ATOM 688 C CA . ALA A 1 83 ? 5.277 8.212 -7.048 1.00 83.06 83 ALA A CA 1
ATOM 689 C C . ALA A 1 83 ? 3.825 7.748 -7.273 1.00 83.06 83 ALA A C 1
ATOM 691 O O . ALA A 1 83 ? 2.993 8.532 -7.720 1.00 83.06 83 ALA A O 1
ATOM 692 N N . GLY A 1 84 ? 3.509 6.491 -6.963 1.00 79.56 84 GLY A N 1
ATOM 693 C CA . GLY A 1 84 ? 2.190 5.870 -7.010 1.00 79.56 84 GLY A CA 1
ATOM 694 C C . GLY A 1 84 ? 1.757 5.299 -8.349 1.00 79.56 84 GLY A C 1
ATOM 695 O O . GLY A 1 84 ? 0.574 5.038 -8.535 1.00 79.56 84 GLY A O 1
ATOM 696 N N . HIS A 1 85 ? 2.688 5.109 -9.277 1.00 86.81 85 HIS A N 1
ATOM 697 C CA . HIS A 1 85 ? 2.426 4.346 -10.493 1.00 86.81 85 HIS A CA 1
ATOM 698 C C . HIS A 1 85 ? 2.370 2.863 -10.157 1.00 86.81 85 HIS A C 1
ATOM 700 O O . HIS A 1 85 ? 3.196 2.368 -9.383 1.00 86.81 85 HIS A O 1
ATOM 706 N N . ARG A 1 86 ? 1.411 2.162 -10.752 1.00 86.06 86 ARG A N 1
ATOM 707 C CA . ARG A 1 86 ? 1.245 0.725 -10.568 1.00 86.06 86 ARG A CA 1
ATOM 708 C C . ARG A 1 86 ? 2.428 -0.023 -11.185 1.00 86.06 86 ARG A C 1
ATOM 710 O O . ARG A 1 86 ? 2.862 0.298 -12.291 1.00 86.06 86 ARG A O 1
ATOM 717 N N . PHE A 1 87 ? 2.921 -1.040 -10.489 1.00 86.62 87 PHE A N 1
ATOM 718 C CA . PHE A 1 87 ? 3.834 -2.004 -11.095 1.00 86.62 87 PHE A CA 1
ATOM 719 C C . PHE A 1 87 ? 3.043 -2.978 -11.979 1.00 86.62 87 PHE A C 1
ATOM 721 O O . PHE A 1 87 ? 1.995 -3.491 -11.575 1.00 86.62 87 PHE A O 1
ATOM 728 N N . LEU A 1 88 ? 3.502 -3.173 -13.216 1.00 87.88 88 LEU A N 1
ATOM 729 C CA . LEU A 1 88 ? 2.915 -4.150 -14.134 1.00 87.88 88 LEU A CA 1
ATOM 730 C C . LEU A 1 88 ? 3.347 -5.546 -13.710 1.00 87.88 88 LEU A C 1
ATOM 732 O O . LEU A 1 88 ? 4.507 -5.713 -13.377 1.00 87.88 88 LEU A O 1
ATOM 736 N N . ASP A 1 89 ? 2.440 -6.517 -13.771 1.00 83.62 89 ASP A N 1
ATOM 737 C CA . ASP A 1 89 ? 2.712 -7.916 -13.425 1.00 83.62 89 ASP A CA 1
ATOM 738 C C . ASP A 1 89 ? 3.455 -8.622 -14.576 1.00 83.62 89 ASP A C 1
ATOM 740 O O . ASP A 1 89 ? 2.888 -9.429 -15.311 1.00 83.62 89 ASP A O 1
ATOM 744 N N . ASP A 1 90 ? 4.709 -8.219 -14.800 1.00 88.31 90 ASP A N 1
ATOM 745 C CA . ASP A 1 90 ? 5.607 -8.778 -15.814 1.00 88.31 90 ASP A CA 1
ATOM 746 C C . ASP A 1 90 ? 6.916 -9.222 -15.139 1.00 88.31 90 ASP A C 1
ATOM 748 O O . ASP A 1 90 ? 7.656 -8.374 -14.628 1.00 88.31 90 ASP A O 1
ATOM 752 N N . PRO A 1 91 ? 7.252 -10.526 -15.157 1.00 87.62 91 PRO A N 1
ATOM 753 C CA . PRO A 1 91 ? 8.491 -11.033 -14.576 1.00 87.62 91 PRO A CA 1
ATOM 754 C C . PRO A 1 91 ? 9.759 -10.342 -15.093 1.00 87.62 91 PRO A C 1
ATOM 756 O O . PRO A 1 91 ? 10.730 -10.246 -14.354 1.00 87.62 91 PRO A O 1
ATOM 759 N N . ALA A 1 92 ? 9.778 -9.828 -16.328 1.00 91.75 92 ALA A N 1
ATOM 760 C CA . ALA A 1 92 ? 10.937 -9.116 -16.871 1.00 91.75 92 ALA A CA 1
ATOM 761 C C . ALA A 1 92 ? 11.163 -7.738 -16.219 1.00 91.75 92 ALA A C 1
ATOM 763 O O . ALA A 1 92 ? 12.254 -7.171 -16.315 1.00 91.75 92 ALA A O 1
ATOM 764 N N . LEU A 1 93 ? 10.141 -7.191 -15.557 1.00 91.12 93 LEU A N 1
ATOM 765 C CA . LEU A 1 93 ? 10.176 -5.908 -14.855 1.00 91.12 93 LEU A CA 1
ATOM 766 C C . LEU A 1 93 ? 10.420 -6.071 -13.347 1.00 91.12 93 LEU A C 1
ATOM 768 O O . LEU A 1 93 ? 10.359 -5.088 -12.596 1.00 91.12 93 LEU A O 1
ATOM 772 N N . HIS A 1 94 ? 10.707 -7.292 -12.894 1.00 89.12 94 HIS A N 1
ATOM 773 C CA . HIS A 1 94 ? 10.914 -7.629 -11.492 1.00 89.12 94 HIS A CA 1
ATOM 774 C C . HIS A 1 94 ? 12.163 -8.496 -11.310 1.00 89.12 94 HIS A C 1
ATOM 776 O O . HIS A 1 94 ? 12.392 -9.460 -12.033 1.00 89.12 94 HIS A O 1
ATOM 782 N N . ALA A 1 95 ? 12.968 -8.148 -10.315 1.00 88.62 95 ALA A N 1
ATOM 783 C CA . ALA A 1 95 ? 14.045 -8.966 -9.775 1.00 88.62 95 ALA A CA 1
ATOM 784 C C . ALA A 1 95 ? 13.700 -9.355 -8.328 1.00 88.62 95 ALA A C 1
ATOM 786 O O . ALA A 1 95 ? 12.679 -8.921 -7.797 1.00 88.62 95 ALA A O 1
ATOM 787 N N . GLU A 1 96 ? 14.543 -10.173 -7.695 1.00 84.19 96 GLU A N 1
ATOM 788 C CA . GLU A 1 96 ? 14.310 -10.668 -6.329 1.00 84.19 96 GLU A CA 1
ATOM 789 C C . GLU A 1 96 ? 14.103 -9.538 -5.308 1.00 84.19 96 GLU A C 1
ATOM 791 O O . GLU A 1 96 ? 13.258 -9.666 -4.429 1.00 84.19 96 GLU A O 1
ATOM 796 N N . ASP A 1 97 ? 14.816 -8.419 -5.457 1.00 88.06 97 ASP A N 1
ATOM 797 C CA . ASP A 1 97 ? 14.802 -7.290 -4.524 1.00 88.06 97 ASP A CA 1
ATOM 798 C C . ASP A 1 97 ? 14.511 -5.932 -5.191 1.00 88.06 97 ASP A C 1
ATOM 800 O O . ASP A 1 97 ? 14.648 -4.883 -4.548 1.00 88.06 97 ASP A O 1
ATOM 804 N N . ALA A 1 98 ? 14.117 -5.926 -6.471 1.00 90.38 98 ALA A N 1
ATOM 805 C CA . ALA A 1 98 ? 13.927 -4.705 -7.245 1.00 90.38 98 ALA A CA 1
ATOM 806 C C . ALA A 1 98 ? 12.753 -4.769 -8.231 1.00 90.38 98 ALA A C 1
ATOM 808 O O . ALA A 1 98 ? 12.526 -5.763 -8.915 1.00 90.38 98 ALA A O 1
ATOM 809 N N . HIS A 1 99 ? 12.045 -3.649 -8.374 1.00 92.62 99 HIS A N 1
ATOM 810 C CA . HIS A 1 99 ? 10.863 -3.522 -9.225 1.00 92.62 99 HIS A CA 1
ATOM 811 C C . HIS A 1 99 ? 10.983 -2.304 -10.139 1.00 92.62 99 HIS A C 1
ATOM 813 O O . HIS A 1 99 ? 11.276 -1.188 -9.691 1.00 92.62 99 HIS A O 1
ATOM 819 N N . TYR A 1 100 ? 10.754 -2.511 -11.434 1.00 93.00 100 TYR A N 1
ATOM 820 C CA . TYR A 1 100 ? 10.825 -1.457 -12.434 1.00 93.00 100 TYR A CA 1
ATOM 821 C C . TYR A 1 100 ? 9.478 -0.772 -12.625 1.00 93.00 100 TYR A C 1
ATOM 823 O O . TYR A 1 100 ? 8.469 -1.392 -12.954 1.00 93.00 100 TYR A O 1
ATOM 831 N N . CYS A 1 101 ? 9.468 0.548 -12.471 1.00 93.06 101 CYS A N 1
ATOM 832 C CA . CYS A 1 101 ? 8.307 1.366 -12.779 1.00 93.06 101 CYS A CA 1
ATOM 833 C C . CYS A 1 101 ? 8.438 1.911 -14.202 1.00 93.06 101 CYS A C 1
ATOM 835 O O . CYS A 1 101 ? 9.295 2.760 -14.456 1.00 93.06 101 CYS A O 1
ATOM 837 N N . VAL A 1 102 ? 7.566 1.471 -15.112 1.00 92.19 102 VAL A N 1
ATOM 838 C CA . VAL A 1 102 ? 7.588 1.889 -16.526 1.00 92.19 102 VAL A CA 1
ATOM 839 C C . VAL A 1 102 ? 7.333 3.389 -16.684 1.00 92.19 102 VAL A C 1
ATOM 841 O O . VAL A 1 102 ? 7.979 4.041 -17.500 1.00 92.19 102 VAL A O 1
ATOM 844 N N . GLU A 1 103 ? 6.454 3.961 -15.858 1.00 92.31 103 GLU A N 1
ATOM 845 C CA . GLU A 1 103 ? 6.141 5.395 -15.889 1.00 92.31 103 GLU A CA 1
ATOM 846 C C . GLU A 1 103 ? 7.308 6.255 -15.381 1.00 92.31 103 GLU A C 1
ATOM 848 O O . GLU A 1 103 ? 7.677 7.245 -16.009 1.00 92.31 103 GLU A O 1
ATOM 853 N N . CYS A 1 104 ? 7.950 5.854 -14.276 1.00 90.62 104 CYS A N 1
ATOM 854 C CA . CYS A 1 104 ? 9.140 6.543 -13.763 1.00 90.62 104 CYS A CA 1
ATOM 855 C C . CYS A 1 104 ? 10.416 6.224 -14.554 1.00 90.62 104 CYS A C 1
ATOM 857 O O . CYS A 1 104 ? 11.432 6.884 -14.343 1.00 90.62 104 CYS A O 1
ATOM 859 N N . LYS A 1 105 ? 10.388 5.182 -15.393 1.00 94.50 105 LYS A N 1
ATOM 860 C CA . LYS A 1 105 ? 11.545 4.594 -16.078 1.00 94.50 105 LYS A CA 1
ATOM 861 C C . LYS A 1 105 ? 12.718 4.288 -15.136 1.00 94.50 105 LYS A C 1
ATOM 863 O O . LYS A 1 105 ? 13.878 4.522 -15.474 1.00 94.50 105 LYS A O 1
ATOM 868 N N . ARG A 1 106 ? 12.419 3.789 -13.932 1.00 95.00 106 ARG A N 1
ATOM 869 C CA . ARG A 1 106 ? 13.393 3.608 -12.842 1.00 95.00 106 ARG A CA 1
ATOM 870 C C . ARG A 1 106 ? 13.123 2.336 -12.035 1.00 95.00 106 ARG A C 1
ATOM 872 O O . ARG A 1 106 ? 11.969 1.971 -11.822 1.00 95.00 106 ARG A O 1
ATOM 879 N N . TRP A 1 107 ? 14.203 1.724 -11.547 1.00 93.94 107 TRP A N 1
ATOM 880 C CA . TRP A 1 107 ? 14.190 0.628 -10.576 1.00 93.94 107 TRP A CA 1
ATOM 881 C C . TRP A 1 107 ? 14.070 1.139 -9.135 1.00 93.94 107 TRP A C 1
ATOM 883 O O . TRP A 1 107 ? 14.743 2.101 -8.749 1.00 93.94 107 TRP A O 1
ATOM 893 N N . PHE A 1 108 ? 13.241 0.466 -8.341 1.00 92.88 108 PHE A N 1
ATOM 894 C CA . PHE A 1 108 ? 13.081 0.676 -6.902 1.00 92.88 108 PHE A CA 1
ATOM 895 C C . PHE A 1 108 ? 13.398 -0.621 -6.170 1.00 92.88 108 PHE A C 1
ATOM 897 O O . PHE A 1 108 ? 12.925 -1.669 -6.592 1.00 92.88 108 PHE A O 1
ATOM 904 N N . ASN A 1 109 ? 14.174 -0.552 -5.091 1.00 92.12 109 ASN A N 1
ATOM 905 C CA . ASN A 1 109 ? 14.418 -1.713 -4.239 1.00 92.12 109 ASN A CA 1
ATOM 906 C C . ASN A 1 109 ? 13.315 -1.871 -3.182 1.00 92.12 109 ASN A C 1
ATOM 908 O O . ASN A 1 109 ? 12.580 -0.919 -2.903 1.00 92.12 109 ASN A O 1
ATOM 912 N N . GLU A 1 110 ? 13.225 -3.048 -2.563 1.00 89.06 110 GLU A N 1
ATOM 913 C CA . GLU A 1 110 ? 12.215 -3.306 -1.529 1.00 89.06 110 GLU A CA 1
ATOM 914 C C . GLU A 1 110 ? 1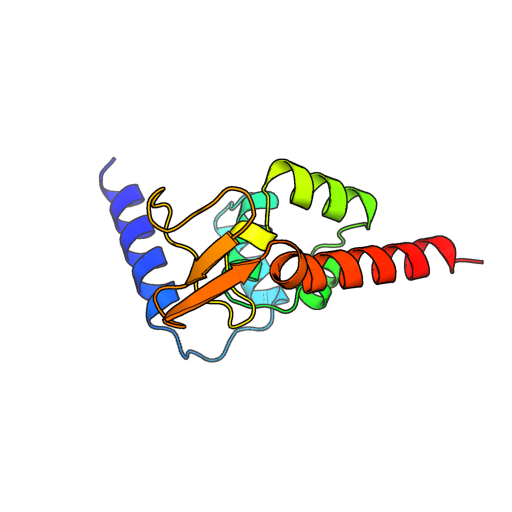2.248 -2.292 -0.378 1.00 89.06 110 GLU A C 1
ATOM 916 O O . GLU A 1 110 ? 11.193 -1.843 0.066 1.00 89.06 110 GLU A O 1
ATOM 921 N N . ALA A 1 111 ? 13.439 -1.891 0.081 1.00 85.19 111 ALA A N 1
ATOM 922 C CA . ALA A 1 111 ? 13.580 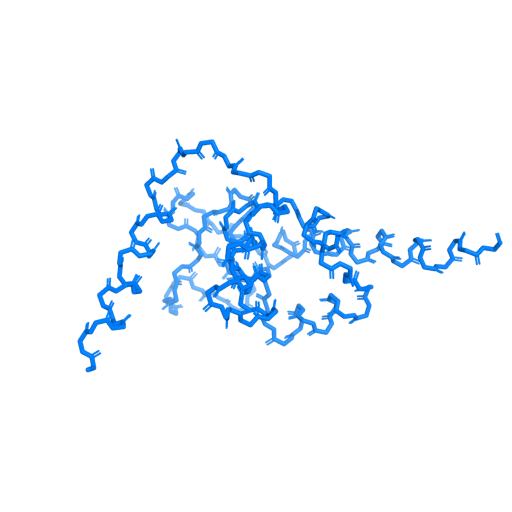-0.957 1.201 1.00 85.19 111 ALA A CA 1
ATOM 923 C C . ALA A 1 111 ? 12.874 0.381 0.921 1.00 85.19 111 ALA A C 1
ATOM 925 O O . ALA A 1 111 ? 12.139 0.891 1.760 1.00 85.19 111 ALA A O 1
ATOM 926 N N . THR A 1 112 ? 13.029 0.915 -0.295 1.00 86.31 112 THR A N 1
ATOM 927 C CA . THR A 1 112 ? 12.380 2.173 -0.703 1.00 86.31 112 THR A CA 1
ATOM 928 C C . THR A 1 112 ? 10.860 2.024 -0.812 1.00 86.31 112 THR A C 1
ATOM 930 O O . THR A 1 112 ? 10.127 2.991 -0.627 1.00 86.31 112 THR A O 1
ATOM 933 N N . LEU 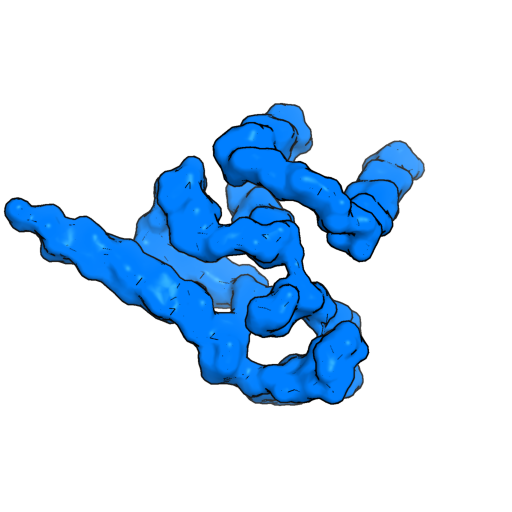A 1 113 ? 10.374 0.829 -1.150 1.00 85.56 113 LEU A N 1
ATOM 934 C CA . LEU A 1 113 ? 8.947 0.565 -1.326 1.00 85.56 113 LEU A CA 1
ATOM 935 C C . LEU A 1 113 ? 8.222 0.353 0.008 1.00 85.56 113 LEU A C 1
ATOM 937 O O . LEU A 1 113 ? 7.066 0.749 0.146 1.00 85.56 113 LEU A O 1
ATOM 941 N N . ARG A 1 114 ? 8.888 -0.267 0.986 1.00 86.88 114 ARG A N 1
ATOM 942 C CA . ARG A 1 114 ? 8.302 -0.607 2.293 1.00 86.88 114 ARG A CA 1
ATOM 943 C C . ARG A 1 114 ? 8.133 0.592 3.224 1.00 86.88 114 ARG A C 1
ATOM 945 O O . ARG A 1 114 ? 7.251 0.549 4.079 1.00 86.88 114 ARG A O 1
ATOM 952 N N . ASP A 1 115 ? 8.925 1.644 3.031 1.00 85.12 115 ASP A N 1
ATOM 953 C CA . ASP A 1 115 ? 9.066 2.764 3.971 1.00 85.12 115 ASP A CA 1
ATOM 954 C C . ASP A 1 115 ? 7.718 3.379 4.400 1.00 85.12 115 ASP A C 1
ATOM 956 O O . ASP A 1 115 ? 7.445 3.515 5.589 1.00 85.12 115 ASP A O 1
ATOM 960 N N . GLU A 1 116 ? 6.801 3.646 3.459 1.00 85.25 116 GLU A N 1
ATOM 961 C CA . GLU A 1 116 ? 5.477 4.217 3.776 1.00 85.25 116 GLU A CA 1
ATOM 962 C C . GLU A 1 116 ? 4.661 3.324 4.732 1.00 85.25 116 GLU A C 1
ATOM 964 O O . GLU A 1 116 ? 4.020 3.814 5.663 1.00 85.25 116 GLU A O 1
ATOM 969 N N . ILE A 1 117 ? 4.695 2.008 4.521 1.00 89.81 117 ILE A N 1
ATOM 970 C CA . ILE A 1 117 ? 3.927 1.047 5.319 1.00 89.81 117 ILE A CA 1
ATOM 971 C C . ILE A 1 117 ? 4.589 0.843 6.682 1.00 89.81 117 ILE A C 1
ATOM 973 O O . ILE A 1 117 ? 3.898 0.786 7.697 1.00 89.81 117 ILE A O 1
ATOM 977 N N . GLU A 1 118 ? 5.918 0.760 6.726 1.00 91.19 118 GLU A N 1
ATOM 978 C CA . GLU A 1 118 ? 6.674 0.588 7.971 1.00 91.19 118 GLU A CA 1
ATOM 979 C C . GLU A 1 118 ? 6.517 1.788 8.908 1.00 91.19 118 GLU A C 1
ATOM 981 O O . GLU A 1 118 ? 6.270 1.609 10.107 1.00 91.19 118 GLU A O 1
ATOM 986 N N . LEU A 1 119 ? 6.586 3.007 8.364 1.00 91.31 119 LEU A N 1
ATOM 987 C CA . LEU A 1 119 ? 6.354 4.238 9.118 1.00 91.31 119 LEU A CA 1
ATOM 988 C C . LEU A 1 119 ? 4.945 4.272 9.717 1.00 91.31 119 LEU A C 1
ATOM 990 O O . LEU A 1 119 ? 4.770 4.637 10.882 1.00 91.31 119 LEU A O 1
ATOM 994 N N . GLU A 1 120 ? 3.942 3.840 8.957 1.00 93.50 120 GLU A N 1
ATOM 995 C CA . GLU A 1 120 ? 2.564 3.807 9.431 1.00 93.50 120 GLU A CA 1
ATOM 996 C C . GLU A 1 120 ? 2.319 2.714 10.480 1.00 93.50 120 GLU A C 1
ATOM 998 O O . GLU A 1 120 ? 1.683 2.977 11.502 1.00 93.50 120 GLU A O 1
ATOM 1003 N N . ILE A 1 121 ? 2.875 1.511 10.296 1.00 93.62 121 ILE A N 1
ATOM 1004 C CA . ILE A 1 121 ? 2.837 0.449 11.314 1.00 93.62 121 ILE A CA 1
ATOM 1005 C C . ILE A 1 121 ? 3.450 0.959 12.619 1.00 93.62 121 ILE A C 1
ATOM 1007 O O . ILE A 1 121 ? 2.876 0.763 13.693 1.00 93.62 121 ILE A O 1
ATOM 1011 N N . ARG A 1 122 ? 4.602 1.634 12.542 1.00 93.50 122 ARG A N 1
ATOM 1012 C CA . ARG A 1 122 ? 5.263 2.214 13.712 1.00 93.50 122 ARG A CA 1
ATOM 1013 C C . ARG A 1 122 ? 4.368 3.240 14.411 1.00 93.50 122 ARG A C 1
ATOM 1015 O O . ARG A 1 122 ? 4.185 3.134 15.622 1.00 93.50 122 ARG A O 1
ATOM 1022 N N . ARG A 1 123 ? 3.765 4.171 13.664 1.00 94.50 123 ARG A N 1
ATOM 1023 C CA . ARG A 1 123 ? 2.823 5.166 14.205 1.00 94.50 123 ARG A CA 1
ATOM 1024 C C . ARG A 1 123 ? 1.643 4.505 14.924 1.00 94.50 123 ARG A C 1
ATOM 1026 O O . ARG A 1 123 ? 1.264 4.937 16.012 1.00 94.50 123 ARG A O 1
ATOM 1033 N N . LEU A 1 124 ? 1.058 3.462 14.330 1.00 94.88 124 LEU A N 1
ATOM 1034 C CA . LEU A 1 124 ? -0.060 2.726 14.926 1.00 94.88 124 LEU A CA 1
ATOM 1035 C C . LEU A 1 124 ? 0.355 2.050 16.239 1.00 94.88 124 LEU A C 1
ATOM 1037 O O . LEU A 1 124 ? -0.353 2.197 17.232 1.00 94.88 124 LEU A O 1
ATOM 1041 N N . ARG A 1 125 ? 1.531 1.409 16.289 1.00 95.06 125 ARG A N 1
ATOM 1042 C CA . ARG A 1 125 ? 2.069 0.810 17.526 1.00 95.06 125 ARG A CA 1
ATOM 1043 C C . ARG A 1 125 ? 2.291 1.842 18.627 1.00 95.06 125 ARG A C 1
ATOM 1045 O O . ARG A 1 125 ? 1.963 1.581 19.778 1.00 95.06 125 ARG A O 1
ATOM 1052 N N . GLU A 1 126 ? 2.836 3.008 18.284 1.00 92.69 126 GLU A N 1
ATOM 1053 C CA . GLU A 1 126 ? 3.036 4.106 19.239 1.00 92.69 126 GLU A CA 1
ATOM 1054 C C . GLU A 1 126 ? 1.693 4.600 19.801 1.00 92.69 126 GLU A C 1
ATOM 1056 O O . GLU A 1 126 ? 1.571 4.825 21.003 1.00 92.69 126 GLU A O 1
ATOM 1061 N N . LYS A 1 127 ? 0.655 4.694 18.962 1.00 90.38 127 LYS A N 1
ATOM 1062 C CA . LYS A 1 127 ? -0.701 5.064 19.394 1.00 90.38 127 LYS A CA 1
ATOM 1063 C C . LYS A 1 127 ? -1.360 3.989 20.265 1.00 90.38 127 LYS A C 1
ATOM 1065 O O . LYS A 1 127 ? -2.079 4.327 21.196 1.00 90.38 127 LYS A O 1
ATOM 1070 N N . GLU A 1 128 ? -1.135 2.716 19.957 1.00 90.12 128 GLU A N 1
ATOM 1071 C CA . GLU A 1 128 ? -1.673 1.571 20.702 1.00 90.12 128 GLU A CA 1
ATOM 1072 C C . GLU A 1 128 ? -0.983 1.393 22.065 1.00 90.12 128 GLU A C 1
ATOM 1074 O O . GLU A 1 128 ? -1.652 1.122 23.058 1.00 90.12 128 GLU A O 1
ATOM 1079 N N . GLY A 1 129 ? 0.340 1.577 22.125 1.00 76.06 129 GLY A N 1
ATOM 1080 C CA . GLY A 1 129 ? 1.139 1.485 23.353 1.00 76.06 129 GLY A CA 1
ATOM 1081 C C . GLY A 1 129 ? 1.169 2.765 24.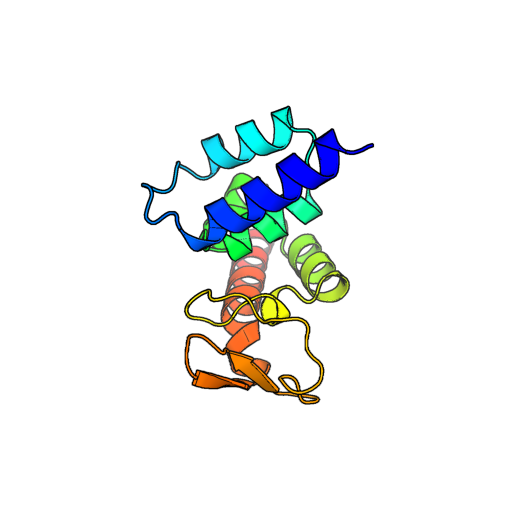196 1.00 76.06 129 GLY A C 1
ATOM 1082 O O . GLY A 1 129 ? 1.551 2.714 25.360 1.00 76.06 129 GLY A O 1
ATOM 1083 N N . GLY A 1 130 ? 0.770 3.905 23.624 1.00 56.66 130 GLY A N 1
ATOM 1084 C CA . GLY A 1 130 ? 0.676 5.211 24.286 1.00 56.66 130 GLY A CA 1
ATOM 1085 C C . GLY A 1 130 ? -0.670 5.495 24.960 1.00 56.66 130 GLY A C 1
ATOM 1086 O O . GLY A 1 130 ? -0.895 6.620 25.401 1.00 56.66 130 GLY A O 1
ATOM 1087 N N . VAL A 1 131 ? -1.567 4.507 25.043 1.00 49.34 131 VAL A N 1
ATOM 1088 C CA . VAL A 1 131 ? -2.747 4.566 25.916 1.00 49.34 131 VAL A CA 1
ATOM 1089 C C . VAL A 1 131 ? -2.317 4.127 27.319 1.00 49.34 131 VAL A C 1
ATOM 1091 O O . VAL A 1 131 ? -2.430 2.955 27.675 1.00 49.34 131 VAL A O 1
ATOM 1094 N N . ALA A 1 132 ? -1.782 5.076 28.086 1.00 41.56 132 ALA A N 1
ATOM 1095 C CA . ALA A 1 132 ? -1.662 5.003 29.541 1.00 41.56 132 ALA A CA 1
ATOM 1096 C C . ALA A 1 132 ? -2.556 6.078 30.166 1.00 41.56 132 ALA A C 1
ATOM 1098 O O . ALA A 1 132 ? -2.537 7.220 29.649 1.00 41.56 132 ALA A O 1
#

pLDDT: mean 81.22, std 17.71, range [33.91, 95.06]